Protein AF-A0A7L1NLK9-F1 (afdb_monomer_lite)

InterPro domains:
  IPR007484 Peptidase M28 [PF04389] (2-96)
  IPR039373 Transferrin receptor protein 1/Glutamate carboxypeptidase 2-like [PTHR10404] (1-110)

Organism: Rhinopomastus cyanomelas (NCBI:txid113115)

pLDDT: mean 94.11, std 3.18, range [81.94, 98.12]

Foldseek 3Di:
DEEEFEQDDPDPCCLQGVQLVVVLVVVVVVVVVVVVVVDDDPADYHRYYFYCVVVPRVRVVVVCVVCVPNCVVRPPDYHYSGSVDDDDPDDDDDDDPVCVVVVVVVVVVD

Radius of gyration: 15.17 Å; chains: 1; bounding box: 40×32×36 Å

Structure (mmCIF, N/CA/C/O backbone):
data_AF-A0A7L1NLK9-F1
#
_entry.id   AF-A0A7L1NLK9-F1
#
loop_
_atom_site.group_PDB
_atom_site.id
_atom_site.type_symbol
_atom_site.label_atom_id
_atom_site.label_alt_id
_atom_site.label_comp_id
_atom_site.label_asym_id
_atom_site.label_entity_id
_atom_site.label_seq_id
_atom_site.pdbx_PDB_ins_code
_atom_site.Cartn_x
_atom_site.Cartn_y
_atom_site.Cartn_z
_atom_site.occupancy
_atom_site.B_iso_or_equiv
_atom_site.auth_seq_id
_atom_site.auth_comp_id
_atom_site.auth_asym_id
_atom_site.auth_atom_id
_atom_site.pdbx_PDB_model_num
ATOM 1 N N . ILE A 1 1 ? -6.897 0.212 8.197 1.00 95.88 1 ILE A N 1
ATOM 2 C CA . ILE A 1 1 ? -5.949 -0.456 7.272 1.00 95.88 1 ILE A CA 1
ATOM 3 C C . ILE A 1 1 ? -5.450 0.612 6.327 1.00 95.88 1 ILE A C 1
ATOM 5 O O . ILE A 1 1 ? -6.260 1.418 5.882 1.00 95.88 1 ILE A O 1
ATOM 9 N N . VAL A 1 2 ? -4.146 0.666 6.093 1.00 97.19 2 VAL A N 1
ATOM 10 C CA . VAL A 1 2 ? -3.538 1.650 5.197 1.00 97.19 2 VAL A CA 1
ATOM 11 C C . VAL A 1 2 ? -3.171 0.951 3.891 1.00 97.19 2 VAL A C 1
ATOM 13 O O . VAL A 1 2 ? -2.611 -0.141 3.924 1.00 97.19 2 VAL A O 1
ATOM 16 N N . VAL A 1 3 ? -3.506 1.564 2.762 1.00 97.88 3 VAL A N 1
ATOM 17 C CA . VAL A 1 3 ? -3.130 1.117 1.418 1.00 97.88 3 VAL A CA 1
ATOM 18 C C . VAL A 1 3 ? -2.296 2.228 0.801 1.00 97.88 3 VAL A C 1
ATOM 20 O O . VAL A 1 3 ? -2.773 3.355 0.683 1.00 97.88 3 VAL A O 1
ATOM 23 N N . GLY A 1 4 ? -1.044 1.932 0.471 1.00 97.62 4 GLY A N 1
ATOM 24 C CA . GLY A 1 4 ? -0.083 2.919 -0.006 1.00 97.62 4 GLY A CA 1
ATOM 25 C C . GLY A 1 4 ? 0.442 2.598 -1.398 1.00 97.62 4 GLY A C 1
ATOM 26 O O . GLY A 1 4 ? 0.634 1.430 -1.730 1.00 97.62 4 GLY A O 1
ATOM 27 N N . ALA A 1 5 ? 0.704 3.636 -2.187 1.00 97.56 5 ALA A N 1
ATOM 28 C CA . ALA A 1 5 ? 1.457 3.537 -3.434 1.00 97.56 5 ALA A CA 1
ATOM 29 C C . ALA A 1 5 ? 2.387 4.743 -3.585 1.00 97.56 5 ALA A C 1
ATOM 31 O O . ALA A 1 5 ? 1.986 5.870 -3.280 1.00 97.56 5 ALA A O 1
ATOM 32 N N . ARG A 1 6 ? 3.602 4.535 -4.085 1.00 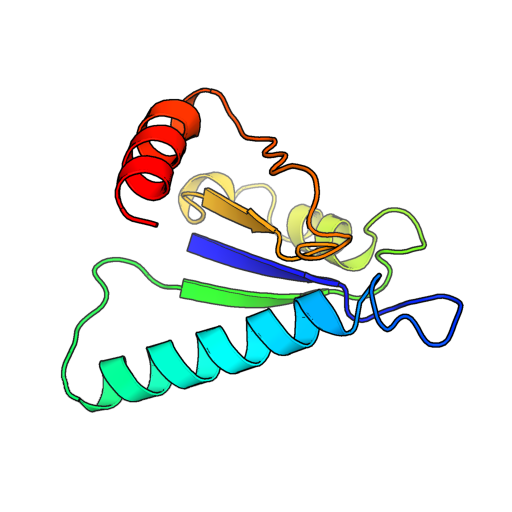95.94 6 ARG A N 1
ATOM 33 C CA . ARG A 1 6 ? 4.488 5.621 -4.504 1.00 95.94 6 ARG A CA 1
ATOM 34 C C . ARG A 1 6 ? 3.969 6.301 -5.764 1.00 95.94 6 ARG A C 1
ATOM 36 O O . ARG A 1 6 ? 3.456 5.653 -6.678 1.00 95.94 6 ARG A O 1
ATOM 43 N N . ARG A 1 7 ? 4.144 7.616 -5.806 1.00 95.94 7 ARG A N 1
ATOM 44 C CA . ARG A 1 7 ? 3.808 8.469 -6.948 1.00 95.94 7 ARG A CA 1
ATOM 45 C C . ARG A 1 7 ? 5.051 8.971 -7.668 1.00 95.94 7 ARG A C 1
ATOM 47 O O . ARG A 1 7 ? 4.996 9.187 -8.875 1.00 95.94 7 ARG A O 1
ATOM 54 N N . ASP A 1 8 ? 6.143 9.186 -6.943 1.00 95.50 8 ASP A N 1
ATOM 55 C CA . ASP A 1 8 ? 7.382 9.700 -7.507 1.00 95.50 8 ASP A CA 1
ATOM 56 C C . ASP A 1 8 ? 8.172 8.631 -8.267 1.00 95.50 8 ASP A C 1
ATOM 58 O O . ASP A 1 8 ? 8.144 7.437 -7.959 1.00 95.50 8 ASP A O 1
ATOM 62 N N . SER A 1 9 ? 8.883 9.086 -9.294 1.00 94.38 9 SER A N 1
ATOM 63 C CA . SER A 1 9 ? 9.860 8.308 -10.043 1.00 94.38 9 SER A CA 1
ATOM 64 C C . SER A 1 9 ? 10.899 9.259 -10.633 1.00 94.38 9 SER A C 1
ATOM 66 O O . SER A 1 9 ? 10.562 10.377 -11.020 1.00 94.38 9 SER A O 1
ATOM 68 N N . LEU A 1 10 ? 12.155 8.815 -10.735 1.00 91.00 10 LEU A N 1
ATOM 69 C CA . LEU A 1 10 ? 13.214 9.587 -11.397 1.00 91.00 10 LEU A CA 1
ATOM 70 C C . LEU A 1 10 ? 13.012 9.699 -12.921 1.00 91.00 10 LEU A C 1
ATOM 72 O O . LEU A 1 10 ? 13.562 10.596 -13.554 1.00 91.00 10 LEU A O 1
ATOM 76 N N . GLY A 1 11 ? 12.239 8.784 -13.513 1.00 91.94 11 GLY A N 1
ATOM 77 C CA . GLY A 1 11 ? 11.903 8.762 -14.938 1.00 91.94 11 GLY A CA 1
ATOM 78 C C . GLY A 1 11 ? 10.388 8.743 -15.174 1.00 91.94 11 GLY A C 1
ATOM 79 O O . GLY A 1 11 ? 9.620 9.076 -14.276 1.00 91.94 11 GLY A O 1
ATOM 80 N N . PRO A 1 12 ? 9.913 8.306 -16.358 1.00 91.75 12 PRO A N 1
ATOM 81 C CA . PRO A 1 12 ? 8.476 8.249 -16.650 1.00 91.75 12 PRO A CA 1
ATOM 82 C C . PRO A 1 12 ? 7.706 7.292 -15.725 1.00 91.75 12 PRO A C 1
ATOM 84 O O . PRO A 1 12 ? 6.491 7.400 -15.606 1.00 91.75 12 PRO A O 1
ATOM 87 N N . GLY A 1 13 ? 8.397 6.349 -15.074 1.00 92.00 13 GLY A N 1
ATOM 88 C CA . GLY A 1 13 ? 7.873 5.666 -13.894 1.00 92.00 13 GLY A CA 1
ATOM 89 C C . GLY A 1 13 ? 6.638 4.793 -14.108 1.00 92.00 13 GLY A C 1
ATOM 90 O O . GLY A 1 13 ? 5.953 4.508 -13.134 1.00 92.00 13 GLY A O 1
ATOM 91 N N . ALA A 1 14 ? 6.342 4.344 -15.333 1.00 91.81 14 ALA A N 1
ATOM 92 C CA . ALA A 1 14 ? 5.106 3.612 -15.632 1.00 91.81 14 ALA A CA 1
ATOM 93 C C . ALA A 1 14 ? 4.914 2.371 -14.739 1.00 91.81 14 ALA A C 1
ATOM 95 O O . ALA A 1 14 ? 3.901 2.264 -14.054 1.00 91.81 14 ALA A O 1
ATOM 96 N N . ALA A 1 15 ? 5.902 1.473 -14.680 1.00 90.31 15 ALA A N 1
ATOM 97 C CA . ALA A 1 15 ? 5.854 0.302 -13.797 1.00 90.31 15 ALA A CA 1
ATOM 98 C C . ALA A 1 15 ? 6.187 0.646 -12.333 1.00 90.31 15 ALA A C 1
ATOM 100 O O . ALA A 1 15 ? 5.588 0.097 -11.412 1.00 90.31 15 ALA A O 1
ATOM 101 N N . ALA A 1 16 ? 7.130 1.570 -12.117 1.00 87.38 16 ALA A N 1
ATOM 102 C CA . ALA A 1 16 ? 7.631 1.900 -10.783 1.00 87.38 16 ALA A CA 1
ATOM 103 C C . ALA A 1 16 ? 6.591 2.625 -9.908 1.00 87.38 16 ALA A C 1
ATOM 105 O O . ALA A 1 16 ? 6.464 2.298 -8.733 1.00 87.38 16 ALA A O 1
ATOM 106 N N . ALA A 1 17 ? 5.844 3.576 -10.476 1.00 93.62 17 ALA A N 1
ATOM 107 C CA . ALA A 1 17 ? 4.877 4.418 -9.766 1.00 93.62 17 ALA A CA 1
ATOM 108 C C . ALA A 1 17 ? 3.489 4.444 -10.431 1.00 93.62 17 ALA A C 1
ATOM 110 O O . ALA A 1 17 ? 2.469 4.464 -9.740 1.00 93.62 17 ALA A O 1
ATOM 111 N N . GLY A 1 18 ? 3.431 4.400 -11.766 1.00 95.56 18 GLY A N 1
ATOM 112 C CA . GLY A 1 18 ? 2.190 4.507 -12.535 1.00 95.56 18 GLY A CA 1
ATOM 113 C C . GLY A 1 18 ? 1.200 3.378 -12.246 1.00 95.56 18 GLY A C 1
ATOM 114 O O . GLY A 1 18 ? 0.053 3.654 -11.905 1.00 95.56 18 GLY A O 1
ATOM 115 N N . VAL A 1 19 ? 1.643 2.118 -12.314 1.00 95.69 19 VAL A N 1
ATOM 116 C CA . VAL A 1 19 ? 0.808 0.939 -12.017 1.00 95.69 19 VAL A CA 1
ATOM 117 C C . VAL A 1 19 ? 0.254 1.005 -10.594 1.00 95.69 19 VAL A C 1
ATOM 119 O O . VAL A 1 19 ? -0.956 0.901 -10.404 1.00 95.69 19 VAL A O 1
ATOM 122 N N . GLY A 1 20 ? 1.120 1.219 -9.599 1.00 96.12 20 GLY A N 1
ATOM 123 C CA . GLY A 1 20 ? 0.709 1.287 -8.195 1.00 96.12 20 GLY A CA 1
ATOM 124 C C . GLY A 1 20 ? -0.281 2.423 -7.933 1.00 96.12 20 GLY A C 1
ATOM 125 O O . GLY A 1 20 ? -1.302 2.217 -7.280 1.00 96.12 20 GLY A O 1
ATOM 126 N N . THR A 1 21 ? -0.032 3.605 -8.505 1.00 96.75 21 THR A N 1
ATOM 127 C CA . THR A 1 21 ? -0.944 4.755 -8.410 1.00 96.75 21 THR A CA 1
ATOM 128 C C . THR A 1 21 ? -2.280 4.479 -9.105 1.00 96.75 21 THR A C 1
ATOM 130 O O . THR A 1 21 ? -3.331 4.805 -8.555 1.00 96.75 21 THR A O 1
ATOM 133 N N . GLY A 1 22 ? -2.267 3.843 -10.278 1.00 97.44 22 GLY A N 1
ATOM 134 C CA . GLY A 1 22 ? -3.483 3.446 -10.989 1.00 97.44 22 GLY A CA 1
ATOM 135 C C . GLY A 1 22 ? -4.339 2.482 -10.165 1.00 97.44 22 GLY A C 1
ATOM 136 O O . GLY A 1 22 ? -5.530 2.724 -9.975 1.00 97.44 22 GLY A O 1
ATOM 137 N N . LEU A 1 23 ? -3.719 1.447 -9.589 1.00 97.81 23 LEU A N 1
ATOM 138 C CA . LEU A 1 23 ? -4.390 0.514 -8.680 1.00 97.81 23 LEU A CA 1
ATOM 139 C C . LEU A 1 23 ? -4.947 1.225 -7.443 1.00 97.81 23 LEU A C 1
ATOM 141 O O . LEU A 1 23 ? -6.080 0.962 -7.046 1.00 97.81 23 LEU A O 1
ATOM 145 N N . LEU A 1 24 ? -4.183 2.147 -6.849 1.00 98.06 24 LEU A N 1
ATOM 146 C CA . LEU A 1 24 ? -4.618 2.912 -5.682 1.00 98.06 24 LEU A CA 1
ATOM 147 C C . LEU A 1 24 ? -5.896 3.710 -5.979 1.00 98.06 24 LEU A C 1
ATOM 149 O O . LEU A 1 24 ? -6.843 3.669 -5.191 1.00 98.06 24 LEU A O 1
ATOM 153 N N . LEU A 1 25 ? -5.931 4.415 -7.114 1.00 98.00 25 LEU A N 1
ATOM 154 C CA . LEU A 1 25 ? -7.076 5.227 -7.529 1.00 98.00 25 LEU A CA 1
ATOM 155 C C . LEU A 1 25 ? -8.299 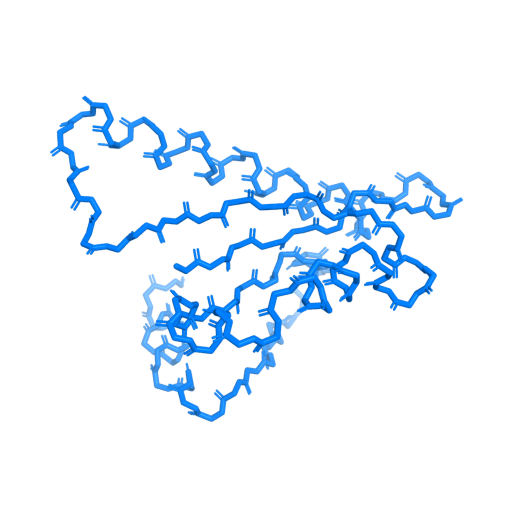4.365 -7.852 1.00 98.00 25 LEU A C 1
ATOM 157 O O . LEU A 1 25 ? -9.402 4.692 -7.411 1.00 98.00 25 LEU A O 1
ATOM 161 N N . GLU A 1 26 ? -8.118 3.251 -8.562 1.00 98.12 26 GLU A N 1
ATOM 162 C CA . GLU A 1 26 ? -9.223 2.346 -8.885 1.00 98.12 26 GLU A CA 1
ATOM 163 C C . GLU A 1 26 ? -9.795 1.667 -7.639 1.00 98.12 26 GLU A C 1
ATOM 165 O O . GLU A 1 26 ? -11.013 1.634 -7.465 1.00 98.12 26 GLU A O 1
ATOM 170 N N . LEU A 1 27 ? -8.948 1.209 -6.713 1.00 97.38 27 LEU A N 1
ATOM 171 C CA . LEU A 1 27 ? -9.408 0.663 -5.437 1.00 97.38 27 LEU A CA 1
ATOM 172 C C . LEU A 1 27 ? -10.168 1.719 -4.629 1.00 97.38 27 LEU A C 1
ATOM 174 O O . LEU A 1 27 ? -11.273 1.448 -4.158 1.00 97.38 27 LEU A O 1
ATOM 178 N N . ALA A 1 28 ? -9.632 2.937 -4.510 1.00 96.94 28 ALA A N 1
ATOM 179 C CA . ALA A 1 28 ? -10.314 4.027 -3.817 1.00 96.94 28 ALA A CA 1
ATOM 180 C C . ALA A 1 28 ? -11.683 4.333 -4.450 1.00 96.94 28 ALA A C 1
ATOM 182 O O . ALA A 1 28 ? -12.676 4.482 -3.735 1.00 96.94 28 ALA A O 1
ATOM 183 N N . ARG A 1 29 ? -11.764 4.357 -5.788 1.00 97.31 29 ARG A N 1
ATOM 184 C CA . ARG A 1 29 ? -13.011 4.563 -6.537 1.00 97.31 29 ARG A CA 1
ATOM 185 C C . ARG A 1 29 ? -14.029 3.451 -6.274 1.00 97.31 29 ARG A C 1
ATOM 187 O O . ARG A 1 29 ? -15.195 3.759 -6.021 1.00 97.31 29 ARG A O 1
ATOM 194 N N . LEU A 1 30 ? -13.603 2.186 -6.305 1.00 97.12 30 LEU A N 1
ATOM 195 C CA . LEU A 1 30 ? -14.456 1.019 -6.053 1.00 97.12 30 LEU A CA 1
ATOM 196 C C . LEU A 1 30 ? -14.994 1.009 -4.620 1.00 97.12 30 LEU A C 1
ATOM 198 O O . LEU A 1 30 ? -16.204 0.912 -4.422 1.00 97.12 30 LEU A O 1
ATOM 202 N N . PHE A 1 31 ? -14.133 1.189 -3.615 1.00 96.00 31 PHE A N 1
ATOM 203 C CA . PHE A 1 31 ? -14.571 1.236 -2.217 1.00 96.00 31 PHE A CA 1
ATOM 204 C C . PHE A 1 31 ? -15.483 2.435 -1.934 1.00 96.00 31 PHE A C 1
ATOM 206 O O . PHE A 1 31 ? -16.451 2.304 -1.185 1.00 96.00 31 PHE A O 1
ATOM 213 N N . ALA A 1 32 ? -15.233 3.587 -2.561 1.00 94.25 32 ALA A N 1
ATOM 214 C CA . ALA A 1 32 ? -16.123 4.740 -2.462 1.00 94.25 32 ALA A CA 1
ATOM 215 C C . ALA A 1 32 ? -17.486 4.504 -3.134 1.00 94.25 32 ALA A C 1
ATOM 217 O O . ALA A 1 32 ? -18.482 5.079 -2.698 1.00 94.25 32 ALA A O 1
ATOM 218 N N . ALA A 1 33 ? -17.555 3.705 -4.203 1.00 96.06 33 ALA A N 1
ATOM 219 C CA . ALA A 1 33 ? -18.818 3.312 -4.829 1.00 96.06 33 ALA A CA 1
ATOM 220 C C . ALA A 1 33 ? -19.599 2.340 -3.935 1.00 96.06 33 ALA A C 1
ATOM 222 O O . ALA A 1 33 ? -20.722 2.642 -3.551 1.00 96.06 33 ALA A O 1
ATOM 223 N N . ILE A 1 34 ? -18.959 1.258 -3.491 1.00 95.00 34 ILE A N 1
ATOM 224 C CA . ILE A 1 34 ? -19.594 0.231 -2.653 1.00 95.00 34 ILE A CA 1
ATOM 225 C C . ILE A 1 34 ? -20.081 0.823 -1.315 1.00 95.00 34 ILE A C 1
ATOM 227 O O . ILE A 1 34 ? -21.158 0.481 -0.833 1.00 95.00 34 ILE A O 1
ATOM 231 N N . SER A 1 35 ? -19.338 1.776 -0.741 1.00 92.56 35 SER A N 1
ATOM 232 C CA . SER A 1 35 ? -19.765 2.517 0.455 1.00 92.56 35 SER A CA 1
ATOM 233 C C . SER A 1 35 ? -21.027 3.362 0.220 1.00 92.56 35 SER A C 1
ATOM 235 O O . SER A 1 35 ? -21.915 3.404 1.073 1.00 92.56 35 SER A O 1
ATOM 237 N N . ARG A 1 36 ? -21.155 3.995 -0.958 1.00 92.94 36 ARG A N 1
ATOM 238 C CA . ARG A 1 36 ? -22.370 4.736 -1.351 1.00 92.94 36 ARG A CA 1
ATOM 239 C C . ARG A 1 36 ? -23.574 3.817 -1.555 1.00 92.94 36 ARG A C 1
ATOM 241 O O . ARG A 1 36 ? -24.688 4.240 -1.266 1.00 92.94 36 ARG A O 1
ATOM 248 N N . ASP A 1 37 ? -23.342 2.569 -1.952 1.00 94.75 37 ASP A N 1
ATOM 249 C CA . ASP A 1 37 ? -24.378 1.539 -2.113 1.00 94.75 37 ASP A CA 1
ATOM 250 C C . ASP A 1 37 ? -24.814 0.903 -0.774 1.00 94.75 37 ASP A C 1
ATOM 252 O O . ASP A 1 37 ? -25.593 -0.049 -0.745 1.00 94.75 37 ASP A O 1
ATOM 256 N N . GLY A 1 38 ? -24.338 1.434 0.359 1.00 93.44 38 GLY A N 1
ATOM 257 C CA . GLY A 1 38 ? -24.771 1.048 1.704 1.00 93.44 38 GLY A CA 1
ATOM 258 C C . GLY A 1 38 ? -23.883 0.010 2.390 1.00 93.44 38 GLY A C 1
ATOM 259 O O . GLY A 1 38 ? -24.148 -0.358 3.537 1.00 93.44 38 GLY A O 1
ATOM 260 N N . PHE A 1 39 ? -22.806 -0.445 1.746 1.00 94.38 39 PHE A N 1
ATOM 261 C CA . PHE A 1 39 ? -21.848 -1.336 2.391 1.00 94.38 39 PHE A CA 1
ATOM 262 C C . PHE A 1 39 ? -21.018 -0.586 3.439 1.00 94.38 39 PHE A C 1
ATOM 264 O O . PHE A 1 39 ? -20.274 0.347 3.140 1.00 94.38 39 PHE A O 1
ATOM 271 N N . GLN A 1 40 ? -21.103 -1.033 4.688 1.00 92.69 40 GLN A N 1
ATOM 272 C CA . GLN A 1 40 ? -20.379 -0.439 5.810 1.00 92.69 40 GLN A CA 1
ATOM 273 C C . GLN A 1 40 ? -19.096 -1.226 6.093 1.00 92.69 40 GLN A C 1
ATOM 275 O O . GLN A 1 40 ? -19.123 -2.385 6.515 1.00 92.69 40 GLN A O 1
ATOM 280 N N . LEU A 1 41 ? -17.948 -0.576 5.902 1.00 91.81 41 LEU A N 1
ATOM 281 C CA . LEU A 1 41 ? -16.654 -1.142 6.269 1.00 91.81 41 LEU A CA 1
ATOM 282 C C . LEU A 1 41 ? -16.537 -1.262 7.795 1.00 91.81 41 LEU A C 1
ATOM 284 O O . LEU A 1 41 ? -16.669 -0.279 8.518 1.00 91.81 41 LEU A O 1
ATOM 288 N N . ARG A 1 42 ? -16.189 -2.455 8.295 1.00 93.62 42 ARG A N 1
ATOM 289 C CA . ARG A 1 42 ? -15.954 -2.679 9.739 1.00 93.62 42 ARG A CA 1
ATOM 290 C C . ARG A 1 42 ? -14.758 -1.895 10.294 1.00 93.62 42 ARG A C 1
ATOM 292 O O . ARG A 1 42 ? -14.662 -1.699 11.501 1.00 93.62 42 ARG A O 1
ATOM 299 N N . ARG A 1 43 ? -13.803 -1.521 9.439 1.00 93.44 43 ARG A N 1
ATOM 300 C CA . ARG A 1 43 ? -12.603 -0.748 9.788 1.00 93.44 43 ARG A CA 1
ATOM 301 C C . ARG A 1 43 ? -12.335 0.285 8.705 1.00 93.44 43 ARG A C 1
ATOM 303 O O . ARG A 1 43 ? -12.521 -0.001 7.527 1.00 93.44 43 ARG A O 1
ATOM 310 N N . THR A 1 44 ? -11.814 1.439 9.101 1.00 94.50 44 THR A N 1
ATOM 311 C CA . THR A 1 44 ? -11.425 2.503 8.171 1.00 94.50 44 THR A CA 1
ATOM 312 C C . THR A 1 44 ? -10.319 2.040 7.219 1.00 94.50 44 THR A C 1
ATOM 314 O O . THR A 1 44 ? -9.328 1.431 7.649 1.00 94.50 44 THR A O 1
ATOM 317 N N . LEU A 1 45 ? -10.474 2.369 5.936 1.00 96.00 45 LEU A N 1
ATOM 318 C CA . LEU A 1 45 ? -9.431 2.278 4.918 1.00 96.00 45 LEU A CA 1
ATOM 319 C C . LEU A 1 45 ? -8.831 3.667 4.692 1.00 96.00 45 LEU A C 1
ATOM 321 O O . LEU A 1 45 ? -9.567 4.634 4.514 1.00 96.00 45 LEU A O 1
ATOM 325 N N . LEU A 1 46 ? -7.505 3.757 4.713 1.00 96.19 46 LEU A N 1
ATOM 326 C CA . LEU A 1 46 ? -6.761 4.971 4.395 1.00 96.19 46 LEU A CA 1
ATOM 327 C C . LEU A 1 46 ? -5.934 4.712 3.136 1.00 96.19 46 LEU A C 1
ATOM 329 O O . LEU A 1 46 ? -5.012 3.902 3.179 1.00 96.19 46 LEU A O 1
ATOM 333 N N . PHE A 1 47 ? -6.267 5.387 2.039 1.00 97.81 47 PHE A N 1
ATOM 334 C CA . PHE A 1 47 ? -5.500 5.341 0.793 1.00 97.81 47 PHE A CA 1
ATOM 335 C C . PHE A 1 47 ? -4.480 6.477 0.794 1.00 97.81 47 PHE A C 1
ATOM 337 O O . PHE A 1 47 ? -4.857 7.628 1.018 1.00 97.81 47 PHE A O 1
ATOM 344 N N . VAL A 1 48 ? -3.205 6.166 0.558 1.00 97.75 48 VAL A N 1
ATOM 345 C CA . VAL A 1 48 ? -2.122 7.155 0.601 1.00 97.75 48 VAL A CA 1
ATOM 346 C C . VAL A 1 48 ? -1.252 7.065 -0.644 1.00 97.75 48 VAL A C 1
ATOM 348 O O . VAL A 1 48 ? -0.794 5.993 -1.029 1.00 97.75 48 VAL A O 1
ATOM 351 N N . SER A 1 49 ? -1.024 8.219 -1.266 1.00 97.50 49 SER A N 1
ATOM 352 C CA . SER A 1 49 ? -0.115 8.382 -2.395 1.00 97.50 49 SER A CA 1
ATOM 353 C C . SER A 1 49 ? 1.158 9.053 -1.886 1.00 97.50 49 SER A C 1
ATOM 355 O O . SER A 1 49 ? 1.131 10.226 -1.509 1.00 97.50 49 SER A O 1
ATOM 357 N N . TRP A 1 50 ? 2.240 8.282 -1.807 1.00 97.56 50 TRP A N 1
ATOM 358 C CA . TRP A 1 50 ? 3.506 8.697 -1.209 1.00 97.56 50 TRP A CA 1
ATOM 359 C C . TRP A 1 50 ? 4.411 9.416 -2.206 1.00 97.56 50 TRP A C 1
ATOM 361 O O . TRP A 1 50 ? 4.408 9.108 -3.397 1.00 97.56 50 TRP A O 1
ATOM 371 N N . ASP A 1 51 ? 5.207 10.343 -1.683 1.00 96.31 51 ASP A N 1
ATOM 372 C CA . ASP A 1 51 ? 6.277 11.044 -2.395 1.00 96.31 51 ASP A CA 1
ATOM 373 C C . ASP A 1 51 ? 7.633 10.747 -1.731 1.00 96.31 51 ASP A C 1
ATOM 375 O O . ASP A 1 51 ? 7.687 10.269 -0.592 1.00 96.31 51 ASP A O 1
ATOM 379 N N . GLY A 1 52 ? 8.732 11.037 -2.422 1.00 95.00 52 GLY A N 1
ATOM 380 C CA . GLY A 1 52 ? 10.095 10.802 -1.947 1.00 95.00 52 GLY A CA 1
ATOM 381 C C . GLY A 1 52 ? 10.457 9.321 -1.788 1.00 95.00 52 GLY A C 1
ATOM 382 O O . GLY A 1 52 ? 11.376 8.982 -1.038 1.00 95.00 52 GLY A O 1
ATOM 383 N N . ALA A 1 53 ? 9.734 8.422 -2.452 1.00 93.44 53 ALA A N 1
ATOM 384 C CA . ALA A 1 53 ? 9.948 6.992 -2.371 1.00 93.44 53 ALA A CA 1
ATOM 385 C C . ALA A 1 53 ? 11.280 6.561 -3.005 1.00 93.44 53 ALA A C 1
ATOM 387 O O . ALA A 1 53 ? 11.965 5.699 -2.449 1.00 93.44 53 ALA A O 1
ATOM 388 N N . GLU A 1 54 ? 11.690 7.193 -4.105 1.00 92.00 54 GLU A N 1
ATOM 389 C CA . GLU A 1 54 ? 12.995 6.974 -4.750 1.00 92.00 54 GLU A CA 1
ATOM 390 C C . GLU A 1 54 ? 14.178 7.408 -3.874 1.00 92.00 54 GLU A C 1
ATOM 392 O O . GLU A 1 54 ? 15.292 6.914 -4.033 1.00 92.00 54 GLU A O 1
ATOM 397 N N . PHE A 1 55 ? 13.935 8.290 -2.905 1.00 94.12 55 PHE A N 1
ATOM 398 C CA . PHE A 1 55 ? 14.951 8.837 -2.006 1.00 94.12 55 PHE A CA 1
ATOM 399 C C . PHE A 1 55 ? 15.002 8.105 -0.656 1.00 94.12 55 PHE A C 1
ATOM 401 O O . PHE A 1 55 ? 15.444 8.666 0.342 1.00 94.12 55 PHE A O 1
ATOM 408 N N . GLY A 1 56 ? 14.551 6.847 -0.617 1.00 92.56 56 GLY A N 1
ATOM 409 C CA . GLY A 1 56 ? 14.527 6.035 0.601 1.00 92.56 56 GLY A CA 1
ATOM 410 C C . GLY A 1 56 ? 13.212 6.126 1.375 1.00 92.56 56 GLY A C 1
ATOM 411 O O . GLY A 1 56 ? 13.225 6.133 2.602 1.00 92.56 56 GLY A O 1
ATOM 412 N N . HIS A 1 57 ? 12.073 6.173 0.672 1.00 94.06 57 HIS A N 1
ATOM 413 C CA . HIS A 1 57 ? 10.739 6.206 1.294 1.00 94.06 57 HIS A CA 1
ATOM 414 C C . HIS A 1 57 ? 10.484 7.418 2.201 1.00 94.06 57 HIS A C 1
ATOM 416 O O . HIS A 1 57 ? 9.692 7.311 3.133 1.00 94.06 57 HIS A O 1
ATOM 422 N N . LEU A 1 58 ? 11.082 8.577 1.895 1.00 96.31 58 LEU A N 1
ATOM 423 C CA . LEU A 1 58 ? 11.033 9.771 2.748 1.00 96.31 58 LEU A CA 1
ATOM 424 C C . LEU A 1 58 ? 9.608 10.144 3.165 1.00 96.31 58 LEU A C 1
ATOM 426 O O . LEU A 1 58 ? 9.337 10.241 4.353 1.00 96.31 58 LEU A O 1
ATOM 430 N N . GLY A 1 59 ? 8.664 10.280 2.230 1.00 95.38 59 GLY A N 1
ATOM 431 C CA . GLY A 1 59 ? 7.306 10.707 2.582 1.00 95.38 59 GLY A CA 1
ATOM 432 C C . GLY A 1 59 ? 6.575 9.731 3.507 1.00 95.38 59 GLY A C 1
ATOM 433 O O . GLY A 1 59 ? 5.860 10.161 4.411 1.00 95.38 59 GLY A O 1
ATOM 434 N N . ALA A 1 60 ? 6.772 8.424 3.316 1.00 94.62 60 ALA A N 1
ATOM 435 C CA . ALA A 1 60 ? 6.198 7.419 4.206 1.00 94.62 60 ALA A CA 1
ATOM 436 C C . ALA A 1 60 ? 6.893 7.435 5.576 1.00 94.62 60 ALA A C 1
ATOM 438 O O . ALA A 1 60 ? 6.212 7.405 6.597 1.00 94.62 60 ALA A O 1
ATOM 439 N N . THR A 1 61 ? 8.224 7.527 5.606 1.00 95.56 61 THR A N 1
ATOM 440 C CA . THR A 1 61 ? 9.024 7.574 6.837 1.00 95.56 61 THR A CA 1
ATOM 441 C C . THR A 1 61 ? 8.684 8.797 7.684 1.00 95.56 61 THR A C 1
ATOM 443 O O . THR A 1 61 ? 8.318 8.633 8.842 1.00 95.56 61 THR A O 1
ATOM 446 N N . GLU A 1 62 ? 8.672 9.997 7.105 1.00 95.88 62 GLU A N 1
ATOM 447 C CA . GLU A 1 62 ? 8.317 11.238 7.808 1.00 95.88 62 GLU A CA 1
ATOM 448 C C . GLU A 1 62 ? 6.888 11.188 8.367 1.00 95.88 62 GLU A C 1
ATOM 450 O O . GLU A 1 62 ? 6.612 11.648 9.476 1.00 95.88 62 GLU A O 1
ATOM 455 N N . TRP A 1 63 ? 5.955 10.569 7.635 1.00 94.44 63 TRP A N 1
ATOM 456 C CA . TRP A 1 63 ? 4.604 10.358 8.149 1.00 94.44 63 TRP A CA 1
ATOM 457 C C . TRP A 1 63 ? 4.579 9.393 9.339 1.00 94.44 63 TRP A C 1
ATOM 459 O O . TRP A 1 63 ? 3.841 9.628 10.297 1.00 94.44 63 TRP A O 1
ATOM 469 N N . LEU A 1 64 ? 5.384 8.326 9.319 1.00 93.31 64 LEU A N 1
ATOM 470 C CA . LEU A 1 64 ? 5.521 7.425 10.467 1.00 93.31 64 LEU A CA 1
ATOM 471 C C . LEU A 1 64 ? 6.146 8.146 11.675 1.00 93.31 64 LEU A C 1
ATOM 473 O O . LEU A 1 64 ? 5.654 8.000 12.797 1.00 93.31 64 LEU A O 1
ATOM 477 N N . GLU A 1 65 ? 7.177 8.959 11.442 1.00 93.31 65 GLU A N 1
ATOM 478 C CA . GLU A 1 65 ? 7.880 9.746 12.462 1.00 93.31 65 GLU A CA 1
ATOM 479 C C . GLU A 1 65 ? 7.017 10.853 13.077 1.00 93.31 65 GLU A C 1
ATOM 481 O O . GLU A 1 65 ? 7.169 11.169 14.256 1.00 93.31 65 GLU A O 1
ATOM 486 N N . GLY A 1 66 ? 6.048 11.389 12.332 1.00 93.62 66 GLY A N 1
ATOM 487 C CA . GLY A 1 66 ? 5.064 12.335 12.860 1.00 93.62 66 GLY A CA 1
ATOM 488 C C . GLY A 1 66 ? 4.076 11.722 13.866 1.00 93.62 66 GLY A C 1
ATOM 489 O O . GLY A 1 66 ? 3.453 12.455 14.638 1.00 93.62 66 GLY A O 1
ATOM 490 N N . TYR A 1 67 ? 3.920 10.390 13.894 1.00 91.69 67 TYR A N 1
ATOM 491 C CA . TYR A 1 67 ? 2.899 9.698 14.698 1.00 91.69 67 TYR A CA 1
ATOM 492 C C . TYR A 1 67 ? 3.395 8.430 15.433 1.00 91.69 67 TYR A C 1
ATOM 494 O O . TYR A 1 67 ? 2.692 7.408 15.444 1.00 91.69 67 TYR A O 1
ATOM 502 N N . PRO A 1 68 ? 4.532 8.469 16.149 1.00 83.56 68 PRO A N 1
ATOM 503 C CA . PRO A 1 68 ? 5.205 7.271 16.666 1.00 83.56 68 PRO A CA 1
ATOM 504 C C . PRO A 1 68 ? 4.334 6.471 17.652 1.00 83.56 68 PRO A C 1
ATOM 506 O O . PRO A 1 68 ? 4.294 5.240 17.634 1.00 83.56 68 PRO A O 1
ATOM 509 N N . ASN A 1 69 ? 3.545 7.171 18.472 1.00 85.81 69 ASN A N 1
ATOM 510 C CA . ASN A 1 69 ? 2.714 6.553 19.511 1.00 85.81 69 ASN A CA 1
ATOM 511 C C . ASN A 1 69 ? 1.279 6.238 19.055 1.00 85.81 69 ASN A C 1
ATOM 513 O O . ASN A 1 69 ? 0.532 5.572 19.768 1.00 85.81 69 ASN A O 1
ATOM 517 N N . LEU A 1 70 ? 0.865 6.723 17.883 1.00 84.50 70 LEU A N 1
ATOM 518 C CA . LEU A 1 70 ? -0.518 6.601 17.415 1.00 84.50 70 LEU A CA 1
ATOM 519 C C . LEU A 1 70 ? -0.686 5.451 16.421 1.00 84.50 70 LEU A C 1
ATOM 521 O O . LEU A 1 70 ? -1.740 4.822 16.353 1.00 84.50 70 LEU A O 1
ATOM 525 N N . LEU A 1 71 ? 0.339 5.186 15.616 1.00 85.25 71 LEU A N 1
ATOM 526 C CA . LEU A 1 71 ? 0.191 4.281 14.484 1.00 85.25 71 LEU A CA 1
ATOM 527 C C . LEU A 1 71 ? 0.049 2.831 14.920 1.00 85.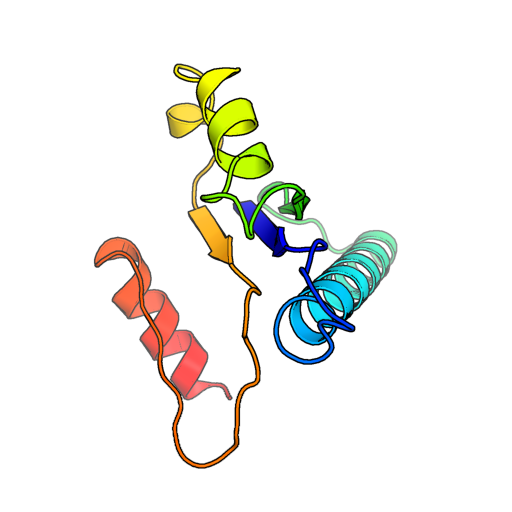25 71 LEU A C 1
ATOM 529 O O . LEU A 1 71 ? -0.839 2.149 14.423 1.00 85.25 71 LEU A O 1
ATOM 533 N N . HIS A 1 72 ? 0.817 2.387 15.914 1.00 81.94 72 HIS A N 1
ATOM 534 C CA . HIS A 1 72 ? 0.711 1.017 16.418 1.00 81.94 72 HIS A CA 1
ATOM 535 C C . HIS A 1 72 ? -0.646 0.719 17.087 1.00 81.94 72 HIS A C 1
ATOM 537 O O . HIS A 1 72 ? -1.056 -0.435 17.146 1.00 81.94 72 HIS A O 1
ATOM 543 N N . THR A 1 73 ? -1.368 1.743 17.563 1.00 88.75 73 THR A N 1
ATOM 544 C CA . THR A 1 73 ? -2.705 1.572 18.161 1.00 88.75 73 THR A CA 1
ATOM 545 C C . THR A 1 73 ? -3.841 1.682 17.145 1.00 88.75 73 THR A C 1
ATOM 547 O O . THR A 1 73 ? -4.908 1.109 17.361 1.00 88.75 73 THR A O 1
ATOM 550 N N . LYS A 1 74 ? -3.643 2.401 16.030 1.00 92.12 74 LYS A N 1
ATOM 551 C CA . LYS A 1 74 ? -4.698 2.662 15.031 1.00 92.12 74 LYS A CA 1
ATOM 552 C C . LYS A 1 74 ? -4.547 1.882 13.726 1.00 92.12 74 LYS A C 1
ATOM 554 O O . LYS A 1 74 ? -5.546 1.591 13.063 1.00 92.12 74 LYS A O 1
ATOM 559 N N . VAL A 1 75 ? -3.324 1.558 13.319 1.00 94.00 75 VAL A N 1
ATOM 560 C CA . VAL A 1 75 ? -3.031 0.887 12.050 1.00 94.00 75 VAL A CA 1
ATOM 561 C C . VAL A 1 75 ? -2.869 -0.606 12.292 1.00 94.00 75 VAL A C 1
ATOM 563 O O . VAL A 1 75 ? -1.853 -1.067 12.791 1.00 94.00 75 VAL A O 1
ATOM 566 N N . ALA A 1 76 ? -3.881 -1.374 11.890 1.00 94.00 76 ALA A N 1
ATOM 567 C CA . ALA A 1 76 ? -3.843 -2.832 12.001 1.00 94.00 76 ALA A CA 1
ATOM 568 C C . ALA A 1 76 ? -2.950 -3.508 10.942 1.00 94.00 76 ALA A C 1
ATOM 570 O O . ALA A 1 76 ? -2.403 -4.574 11.194 1.00 94.00 76 ALA A O 1
ATOM 571 N N . ALA A 1 77 ? -2.847 -2.921 9.744 1.00 95.25 77 ALA A N 1
ATOM 572 C CA . ALA A 1 77 ? -2.065 -3.454 8.629 1.00 95.25 77 ALA A CA 1
ATOM 573 C C . ALA A 1 77 ? -1.779 -2.360 7.589 1.00 95.25 77 ALA A C 1
ATOM 575 O O . ALA A 1 77 ? -2.578 -1.422 7.439 1.00 95.25 77 ALA A O 1
ATOM 576 N N . TYR A 1 78 ? -0.674 -2.535 6.863 1.00 95.69 78 TYR A N 1
ATOM 577 C CA . TYR A 1 78 ? -0.266 -1.742 5.706 1.00 95.69 78 TYR A CA 1
ATOM 578 C C . TYR A 1 78 ? -0.140 -2.654 4.478 1.00 95.69 78 TYR A C 1
ATOM 580 O O . TYR A 1 78 ? 0.520 -3.689 4.553 1.00 95.69 78 TYR A O 1
ATOM 588 N N . LEU A 1 79 ? -0.767 -2.265 3.369 1.00 96.50 79 LEU A N 1
ATOM 589 C CA . LEU A 1 79 ? -0.647 -2.915 2.066 1.00 96.50 79 LEU A CA 1
ATOM 590 C C . LEU A 1 79 ? 0.064 -1.965 1.099 1.00 96.50 79 LEU A C 1
ATOM 592 O O . LEU A 1 79 ? -0.409 -0.851 0.876 1.00 96.50 79 LEU A O 1
ATOM 596 N N . SER A 1 80 ? 1.178 -2.413 0.524 1.00 96.06 80 SER A N 1
ATOM 597 C CA . SER A 1 80 ? 1.898 -1.673 -0.516 1.00 96.06 80 SER A CA 1
ATOM 598 C C . SER A 1 80 ? 1.425 -2.101 -1.903 1.00 96.06 80 SER A C 1
ATOM 600 O O . SER A 1 80 ? 1.323 -3.298 -2.161 1.00 96.06 80 SER A O 1
ATOM 602 N N . LEU A 1 81 ? 1.175 -1.136 -2.789 1.00 96.19 81 LEU A N 1
ATOM 603 C CA . LEU A 1 81 ? 0.873 -1.348 -4.212 1.00 96.19 81 LEU A CA 1
ATOM 604 C C . LEU A 1 81 ? 2.069 -1.015 -5.119 1.00 96.19 81 LEU A C 1
ATOM 606 O O . LEU A 1 81 ? 1.948 -1.025 -6.347 1.00 96.19 81 LEU A O 1
ATOM 610 N N . ASP A 1 82 ? 3.220 -0.704 -4.526 1.00 91.88 82 ASP A N 1
ATOM 611 C CA . ASP A 1 82 ? 4.454 -0.427 -5.255 1.00 91.88 82 ASP A CA 1
ATOM 612 C C . ASP A 1 82 ? 4.859 -1.650 -6.079 1.00 91.88 82 ASP A C 1
ATOM 614 O O . ASP A 1 82 ? 4.952 -2.757 -5.550 1.00 91.88 82 ASP A O 1
ATOM 618 N N . GLN A 1 83 ? 5.124 -1.435 -7.371 1.00 89.62 83 GLN A N 1
ATOM 619 C CA . GLN A 1 83 ? 5.595 -2.476 -8.290 1.00 89.62 83 GLN A CA 1
ATOM 620 C C . GLN A 1 83 ? 4.712 -3.740 -8.307 1.00 89.62 83 GLN A C 1
ATOM 622 O O . GLN A 1 83 ? 5.204 -4.852 -8.483 1.00 89.62 83 GLN A O 1
ATOM 627 N N . ALA A 1 84 ? 3.394 -3.576 -8.145 1.00 91.00 84 ALA A N 1
ATOM 628 C CA . ALA A 1 84 ? 2.451 -4.696 -8.111 1.00 91.00 84 ALA A CA 1
ATOM 629 C C . ALA A 1 84 ? 2.424 -5.527 -9.410 1.00 91.00 84 ALA A C 1
ATOM 631 O O . ALA A 1 84 ? 2.081 -6.705 -9.372 1.00 91.00 84 ALA A O 1
ATOM 632 N N . VAL A 1 85 ? 2.787 -4.929 -10.552 1.00 92.94 85 VAL A N 1
ATOM 633 C CA . VAL A 1 85 ? 2.884 -5.620 -11.845 1.00 92.94 85 VAL A CA 1
ATOM 634 C C . VAL A 1 85 ? 4.239 -5.316 -12.475 1.00 92.94 85 VAL A C 1
ATOM 636 O O . VAL A 1 85 ? 4.499 -4.187 -12.891 1.00 92.94 85 VAL A O 1
ATOM 639 N N . LEU A 1 86 ? 5.096 -6.336 -12.542 1.00 90.88 86 LEU A N 1
ATOM 640 C CA . LEU A 1 86 ? 6.420 -6.279 -13.180 1.00 90.88 86 LEU A CA 1
ATOM 641 C C . LEU A 1 86 ? 6.585 -7.297 -14.320 1.00 90.88 86 LEU A C 1
ATOM 643 O O . LEU A 1 86 ? 7.573 -7.244 -15.047 1.00 90.88 86 LEU A O 1
ATOM 647 N N . GLY A 1 87 ? 5.638 -8.221 -14.469 1.00 91.25 87 GLY A N 1
ATOM 648 C CA . GLY A 1 87 ? 5.666 -9.322 -15.426 1.00 91.25 87 GLY A CA 1
ATOM 649 C C . GLY A 1 87 ? 4.551 -10.324 -15.124 1.00 91.25 87 GLY A C 1
ATOM 650 O O . GLY A 1 87 ? 3.712 -10.069 -14.260 1.00 91.25 87 GLY A O 1
ATOM 651 N N . ASP A 1 88 ? 4.558 -11.450 -15.827 1.00 91.56 88 ASP A N 1
ATOM 652 C CA . ASP A 1 88 ? 3.502 -12.471 -15.813 1.00 91.56 88 ASP A CA 1
ATOM 653 C C . ASP A 1 88 ? 3.992 -13.888 -15.451 1.00 91.56 88 ASP A C 1
ATOM 655 O O . ASP A 1 88 ? 3.173 -14.768 -15.205 1.00 91.56 88 ASP A O 1
ATOM 659 N N . ASP A 1 89 ? 5.305 -14.117 -15.360 1.00 93.31 89 ASP A N 1
ATOM 660 C CA . ASP A 1 89 ? 5.879 -15.455 -15.127 1.00 93.31 89 ASP A CA 1
ATOM 661 C C . ASP A 1 89 ? 5.642 -15.992 -13.700 1.00 93.31 89 ASP A C 1
ATOM 663 O O . ASP A 1 89 ? 5.439 -17.189 -13.497 1.00 93.31 89 ASP A O 1
ATOM 667 N N . ARG A 1 90 ? 5.694 -15.129 -12.672 1.00 92.12 90 ARG A N 1
ATOM 668 C CA . ARG A 1 90 ? 5.612 -15.551 -11.259 1.00 92.12 90 ARG A CA 1
ATOM 669 C C . ARG A 1 90 ? 4.928 -14.524 -10.372 1.00 92.12 90 ARG A C 1
ATOM 671 O O . ARG A 1 90 ? 5.181 -13.328 -10.480 1.00 92.12 90 ARG A O 1
ATOM 678 N N . PHE A 1 91 ? 4.172 -15.021 -9.397 1.00 92.00 91 PHE A N 1
ATOM 679 C CA . PHE A 1 91 ? 3.673 -14.227 -8.281 1.00 92.00 91 PHE A CA 1
ATOM 680 C C . PHE A 1 91 ? 4.667 -14.253 -7.112 1.00 92.00 91 PHE A C 1
ATOM 682 O O . PHE A 1 91 ? 5.099 -15.321 -6.675 1.00 92.00 91 PHE A O 1
ATOM 689 N N . ILE A 1 92 ? 5.031 -13.075 -6.597 1.00 92.06 92 ILE A N 1
ATOM 690 C CA . ILE A 1 92 ? 5.930 -12.923 -5.447 1.00 92.06 92 ILE A CA 1
ATOM 691 C C . ILE A 1 92 ? 5.241 -12.042 -4.411 1.00 92.06 92 ILE A C 1
ATOM 693 O O . ILE A 1 92 ? 4.909 -10.893 -4.691 1.00 92.06 92 ILE A O 1
ATOM 697 N N . ALA A 1 93 ? 5.101 -12.551 -3.190 1.00 92.56 93 ALA A N 1
ATOM 698 C CA . ALA A 1 93 ? 4.576 -11.795 -2.062 1.00 92.56 93 ALA A CA 1
ATOM 699 C C . ALA A 1 93 ? 5.564 -11.798 -0.895 1.00 92.56 93 ALA A C 1
ATOM 701 O O . ALA A 1 93 ? 6.190 -12.810 -0.579 1.00 92.56 93 ALA A O 1
ATOM 702 N N . LYS A 1 94 ? 5.692 -10.641 -0.243 1.00 93.69 94 LYS A N 1
ATOM 703 C CA . LYS A 1 94 ? 6.458 -10.460 0.992 1.00 93.69 94 LYS A CA 1
ATOM 704 C C . LYS A 1 94 ? 5.525 -9.873 2.038 1.00 93.69 94 LYS A C 1
ATOM 706 O O . LYS A 1 94 ? 4.882 -8.858 1.784 1.00 93.69 94 LYS A O 1
ATOM 711 N N . SER A 1 95 ? 5.439 -10.505 3.200 1.00 95.56 95 SER A N 1
ATOM 712 C CA . SER A 1 95 ? 4.521 -10.093 4.258 1.00 95.56 95 SER A CA 1
ATOM 713 C C . SER A 1 95 ? 5.076 -10.431 5.641 1.00 95.56 95 SER A C 1
ATOM 715 O O . SER A 1 95 ? 6.023 -11.206 5.786 1.00 95.56 95 SER A O 1
ATOM 717 N N . SER A 1 96 ? 4.493 -9.818 6.672 1.00 96.56 96 SER A N 1
ATOM 718 C CA . SER A 1 96 ? 4.700 -10.254 8.056 1.00 96.56 96 SER A CA 1
ATOM 719 C C . SER A 1 96 ? 4.103 -11.656 8.249 1.00 96.56 96 SER A C 1
ATOM 721 O O . SER A 1 96 ? 3.025 -11.905 7.703 1.00 96.56 96 SER A O 1
ATOM 723 N N . PRO A 1 97 ? 4.705 -12.539 9.076 1.00 96.88 97 PRO A N 1
ATOM 724 C CA . PRO A 1 97 ? 4.151 -13.864 9.378 1.00 96.88 97 PRO A CA 1
ATOM 725 C C . PRO A 1 97 ? 2.679 -13.846 9.817 1.00 96.88 97 PRO A C 1
ATOM 727 O O . PRO A 1 97 ? 1.932 -14.774 9.528 1.00 96.88 97 PRO A O 1
ATOM 730 N N . LEU A 1 98 ? 2.235 -12.755 10.454 1.00 96.56 98 LEU A N 1
ATOM 731 C CA . LEU A 1 98 ? 0.845 -12.561 10.885 1.00 96.56 98 LEU A CA 1
ATOM 732 C C . LEU A 1 98 ? -0.165 -12.488 9.726 1.00 96.56 98 LEU A C 1
ATOM 734 O O . LEU A 1 98 ? -1.354 -12.702 9.943 1.00 96.56 98 LEU A O 1
ATOM 738 N N . LEU A 1 99 ? 0.289 -12.156 8.516 1.00 96.50 99 LEU A N 1
ATOM 739 C CA . LEU A 1 99 ? -0.549 -12.016 7.323 1.00 96.50 99 LEU A CA 1
ATOM 740 C C . LEU A 1 99 ? -0.434 -13.212 6.369 1.00 96.50 99 LEU A C 1
ATOM 742 O O . LEU A 1 99 ? -1.145 -13.236 5.370 1.00 96.50 99 LEU A O 1
ATOM 746 N N . VAL A 1 100 ? 0.426 -14.196 6.654 1.00 96.25 100 VAL A N 1
ATOM 747 C CA . VAL A 1 100 ? 0.610 -15.375 5.787 1.00 96.25 100 VAL A CA 1
ATOM 748 C C . VAL A 1 100 ? -0.690 -16.168 5.607 1.00 96.25 100 VAL A C 1
ATOM 750 O O . VAL A 1 100 ? -1.045 -16.402 4.455 1.00 96.25 100 VAL A O 1
ATOM 753 N N . PRO A 1 101 ? -1.472 -16.484 6.662 1.00 96.94 101 PRO A N 1
ATOM 754 C CA . PRO A 1 101 ? -2.727 -17.216 6.474 1.00 96.94 101 PRO A CA 1
ATOM 755 C C . PRO A 1 101 ? -3.738 -16.453 5.607 1.00 96.94 101 PRO A C 1
ATOM 757 O O . PRO A 1 101 ? -4.397 -17.039 4.756 1.00 96.94 101 PRO A O 1
ATOM 760 N N . LEU A 1 102 ? -3.822 -15.127 5.781 1.00 95.56 102 LEU A N 1
ATOM 761 C CA . LEU A 1 102 ? -4.686 -14.265 4.966 1.00 95.56 102 LEU A CA 1
ATOM 762 C C . LEU A 1 102 ? -4.250 -14.263 3.494 1.00 95.56 102 LEU A C 1
ATOM 764 O O . LEU A 1 102 ? -5.092 -14.245 2.601 1.00 95.56 102 LEU A O 1
ATOM 768 N N . LEU A 1 103 ? -2.940 -14.251 3.245 1.00 95.25 103 LEU A N 1
ATOM 769 C CA . LEU A 1 103 ? -2.384 -14.299 1.899 1.00 95.25 103 LEU A CA 1
ATOM 770 C C . LEU A 1 103 ? -2.691 -15.640 1.220 1.00 95.25 103 LEU A C 1
ATOM 772 O O . LEU A 1 103 ? -3.125 -15.639 0.074 1.00 95.25 103 LEU A O 1
A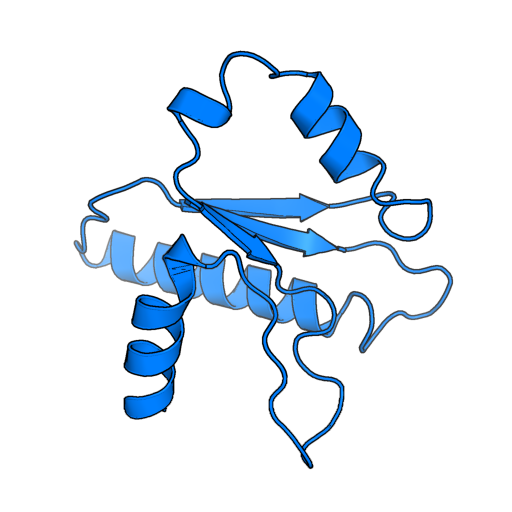TOM 776 N N . GLU A 1 104 ? -2.501 -16.761 1.915 1.00 95.56 104 GLU A N 1
ATOM 777 C CA . GLU A 1 104 ? -2.824 -18.098 1.398 1.00 95.56 104 GLU A CA 1
ATOM 778 C C . GLU A 1 104 ? -4.318 -18.239 1.080 1.00 95.56 104 GLU A C 1
ATOM 780 O O . GLU A 1 104 ? -4.679 -18.727 0.010 1.00 95.56 104 GLU A O 1
ATOM 785 N N . GLU A 1 105 ? -5.191 -17.749 1.966 1.00 97.12 105 GLU A N 1
ATOM 786 C CA . GLU A 1 105 ? -6.636 -17.737 1.732 1.00 97.12 105 GLU A CA 1
ATOM 787 C C . GLU A 1 105 ? -6.999 -16.889 0.505 1.00 97.12 105 GLU A C 1
ATOM 789 O O . GLU A 1 105 ? -7.728 -17.357 -0.370 1.00 97.12 105 GLU A O 1
ATOM 794 N N . ALA A 1 106 ? -6.458 -15.673 0.395 1.00 95.50 106 ALA A N 1
ATOM 795 C CA . ALA A 1 106 ? -6.707 -14.799 -0.749 1.00 95.50 106 ALA A CA 1
ATOM 796 C C . ALA A 1 106 ? -6.232 -15.424 -2.072 1.00 95.50 106 ALA A C 1
ATOM 798 O O . ALA A 1 106 ? -6.945 -15.348 -3.069 1.00 95.50 106 ALA A O 1
ATOM 799 N N . LEU A 1 107 ? -5.070 -16.087 -2.075 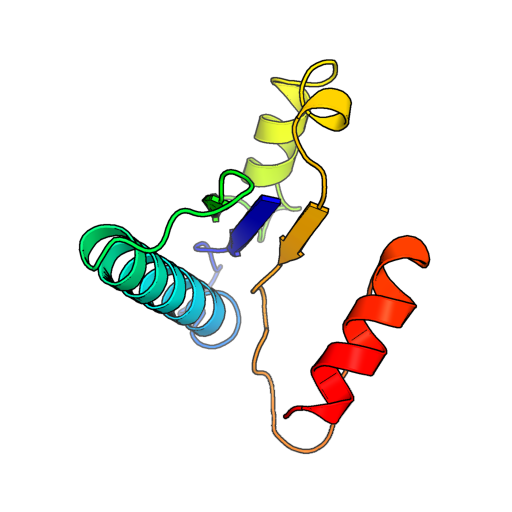1.00 94.44 107 LEU A N 1
ATOM 800 C CA . LEU A 1 107 ? -4.532 -16.777 -3.253 1.00 94.44 107 LEU A CA 1
ATOM 801 C C . LEU A 1 107 ? -5.367 -17.985 -3.688 1.00 94.44 107 LEU A C 1
ATOM 803 O O . LEU A 1 107 ? -5.300 -18.373 -4.844 1.00 94.44 107 LEU A O 1
ATOM 807 N N . SER A 1 108 ? -6.157 -18.582 -2.796 1.00 96.19 108 SER A N 1
ATOM 808 C CA . SER A 1 108 ? -7.063 -19.677 -3.170 1.00 96.19 108 SER A CA 1
ATOM 809 C C . SER A 1 108 ? -8.322 -19.212 -3.915 1.00 96.19 108 SER A C 1
ATOM 811 O O . SER A 1 108 ? -9.042 -20.040 -4.472 1.00 96.19 108 SER A O 1
ATOM 813 N N . GLN A 1 109 ? -8.608 -17.905 -3.903 1.00 95.19 109 GLN A N 1
ATOM 814 C CA . GLN A 1 109 ? -9.828 -17.312 -4.464 1.00 95.19 109 GLN A CA 1
ATOM 815 C C . GLN A 1 109 ? -9.601 -16.572 -5.789 1.00 95.19 109 GLN A C 1
ATOM 817 O O . GLN A 1 109 ? -10.572 -16.105 -6.388 1.00 95.19 109 GLN A O 1
A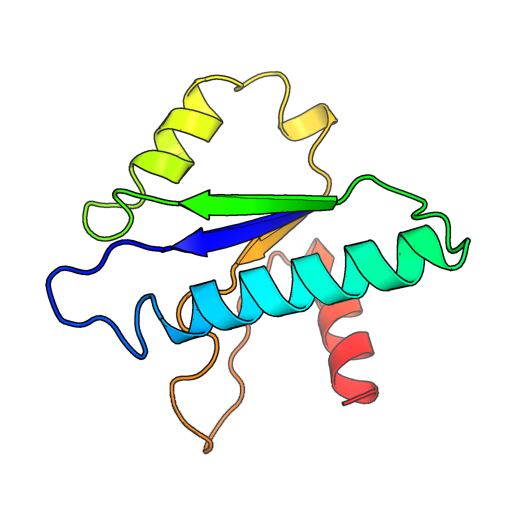TOM 822 N N . VAL A 1 110 ? -8.346 -16.438 -6.224 1.00 87.75 110 VAL A N 1
ATOM 823 C CA . VAL A 1 110 ? -7.926 -15.702 -7.427 1.00 87.75 110 VAL A CA 1
ATOM 824 C C . VAL A 1 110 ? -7.212 -16.657 -8.367 1.00 87.75 110 VAL A C 1
ATOM 826 O O . VAL A 1 110 ? -7.543 -16.627 -9.572 1.00 87.75 110 VAL A O 1
#

Secondary structure (DSSP, 8-state):
-EEEEE---SS--IIIIIHHHHHHHHHHHHHHHHHHTT---SS--EEEEESS-TTTSHHHHHHHHT-TTTHHHH---EEE-TT--S-SS-------GGGHHHHHHHHT--

Sequence (110 aa):
IVVGARRDSLGPGAAAAGVGTGLLLELARLFAAISRDGFQLRRTLLFVSWDGAEFGHLGATEWLEGYPNLLHTKVAAYLSLDQAVLGDDRFIAKSSPLLVPLLEEALSQV